Protein AF-A0A9W7PBH3-F1 (afdb_monomer)

Solvent-accessible surface area (backbone atoms only — not comparable to full-atom values): 4449 Å² total; per-residue (Å²): 133,84,78,66,73,70,79,80,52,52,73,67,57,52,51,51,53,51,51,52,54,51,50,50,52,52,52,53,61,70,69,51,55,83,72,52,42,71,41,70,48,76,56,96,90,35,83,42,31,50,44,58,51,54,53,48,53,54,52,51,51,53,54,52,53,49,50,47,45,68,74,73,69,107

Sequence (74 aa):
FHSWSFGSWTTAQLAEDYRAVRQSTITLLRGLPAEAWNRKGTANNLSITARALAYGIAGHELHHMGIIRNRYLS

Radius of gyration: 15.7 Å; Cα contacts (8 Å, |Δi|>4): 28; chains: 1; bounding box: 36×24×38 Å

pLDDT: mean 93.19, std 11.52, range [40.69, 98.5]

Secondary structure (DSSP, 8-state):
----GGGG--HHHHHHHHHHHHHHHHHHHHTS-GGGGG-EEEETTEEEEHHHHHHHHHHHHHHHHHHHHHHH--

Mean predicted aligned error: 4.37 Å

Nearest PDB structures (foldseek):
  7rhg-assembly1_B  TM=4.335E-01  e=8.143E+00  Homo sapiens

Foldseek 3Di:
DDDDPCVPDDPVVVVVVVVVVVVVLVVVVVPDDPVQQQDWDADPNDTDGVVRVNVVVVVVVVVVVVVCCPPPVD

Structure (mmCIF, N/CA/C/O backbone):
data_AF-A0A9W7PBH3-F1
#
_entry.id   AF-A0A9W7PBH3-F1
#
loop_
_atom_site.group_PDB
_atom_site.id
_atom_site.type_symbol
_atom_site.label_atom_id
_atom_site.label_alt_id
_atom_site.label_comp_id
_atom_site.label_asym_id
_atom_site.label_entity_id
_atom_site.label_seq_id
_atom_site.pdbx_PDB_ins_code
_atom_site.Cartn_x
_atom_site.Cartn_y
_atom_site.Cartn_z
_atom_site.occupancy
_atom_site.B_iso_or_equiv
_atom_site.auth_seq_id
_atom_site.auth_comp_id
_atom_site.auth_asym_id
_atom_site.auth_atom_id
_atom_site.pdbx_PDB_model_num
ATOM 1 N N . PHE A 1 1 ? 11.856 11.560 22.084 1.00 40.69 1 PHE A N 1
ATOM 2 C CA . PHE A 1 1 ? 10.863 10.513 21.779 1.00 40.69 1 PHE A CA 1
ATOM 3 C C . PHE A 1 1 ? 9.752 11.153 20.963 1.00 40.69 1 PHE A C 1
ATOM 5 O O . PHE A 1 1 ? 9.002 11.943 21.514 1.00 40.69 1 PHE A O 1
ATOM 12 N N . HIS A 1 2 ? 9.744 10.945 19.643 1.00 49.94 2 HIS A N 1
ATOM 13 C CA . HIS A 1 2 ? 8.725 11.524 18.763 1.00 49.94 2 HIS A CA 1
ATOM 14 C C . HIS A 1 2 ? 7.366 10.901 19.097 1.00 49.94 2 HIS A C 1
ATOM 16 O O . HIS A 1 2 ? 7.216 9.681 19.051 1.00 49.94 2 HIS A O 1
ATOM 22 N N . SER A 1 3 ? 6.397 11.737 19.456 1.00 52.75 3 SER A N 1
ATOM 23 C CA . SER A 1 3 ? 4.987 11.373 19.491 1.00 52.75 3 SER A CA 1
ATOM 24 C C . SER A 1 3 ? 4.579 10.920 18.090 1.00 52.75 3 SER A C 1
ATOM 26 O O . SER A 1 3 ? 4.646 11.681 17.127 1.00 52.75 3 SER A O 1
ATOM 28 N N . TRP A 1 4 ? 4.209 9.650 17.953 1.00 57.38 4 TRP A N 1
ATOM 29 C CA . TRP A 1 4 ? 3.672 9.112 16.708 1.00 57.38 4 TRP A CA 1
ATOM 30 C C . TRP A 1 4 ? 2.400 9.889 16.339 1.00 57.38 4 TRP A C 1
ATOM 32 O O . TRP A 1 4 ? 1.437 9.885 17.107 1.00 57.38 4 TRP A O 1
ATOM 42 N N . SER A 1 5 ? 2.396 10.574 15.188 1.00 70.06 5 SER A N 1
ATOM 43 C CA . SER A 1 5 ? 1.309 11.493 14.803 1.00 70.06 5 SER A CA 1
ATOM 44 C C . SER A 1 5 ? -0.044 10.800 14.622 1.00 70.06 5 SER A C 1
ATOM 46 O O . SER A 1 5 ? -1.076 11.438 14.785 1.00 70.06 5 SE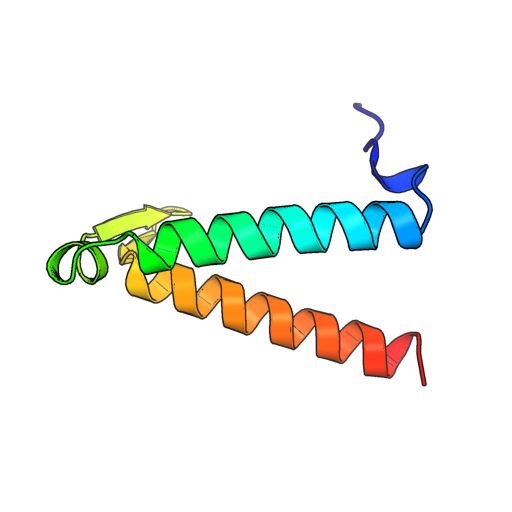R A O 1
ATOM 48 N N . PHE A 1 6 ? -0.056 9.492 14.357 1.00 81.56 6 PHE A N 1
ATOM 49 C CA . PHE A 1 6 ? -1.280 8.717 14.149 1.00 81.56 6 PHE A CA 1
ATOM 50 C C . PHE A 1 6 ? -2.131 8.548 15.414 1.00 81.56 6 PHE A C 1
ATOM 52 O O . PHE A 1 6 ? -3.329 8.307 15.306 1.00 81.56 6 PHE A O 1
ATOM 59 N N . GLY A 1 7 ? -1.548 8.694 16.611 1.00 85.19 7 GLY A N 1
ATOM 60 C CA . GLY A 1 7 ? -2.280 8.530 17.874 1.00 85.19 7 GLY A CA 1
ATOM 61 C C . GLY A 1 7 ? -3.355 9.596 18.122 1.00 85.19 7 GLY A C 1
ATOM 62 O O . GLY A 1 7 ? -4.247 9.373 18.933 1.00 85.19 7 GLY A O 1
ATOM 63 N N . SER A 1 8 ? -3.288 10.739 17.429 1.00 91.25 8 SER A N 1
ATOM 64 C CA . SER A 1 8 ? -4.291 11.811 17.505 1.00 91.25 8 SER A CA 1
ATOM 65 C C . SER A 1 8 ? -5.291 11.805 16.345 1.00 91.25 8 SER A C 1
ATOM 67 O O . SER A 1 8 ? -6.173 12.662 16.298 1.00 91.25 8 SER A O 1
ATOM 69 N N . TRP A 1 9 ? -5.158 10.881 15.392 1.00 93.75 9 TRP A N 1
ATOM 70 C CA . TRP A 1 9 ? -6.019 10.837 14.215 1.00 93.75 9 TRP A CA 1
ATOM 71 C C . TRP A 1 9 ? -7.325 10.113 14.517 1.00 93.75 9 TRP A C 1
ATOM 73 O O . TRP A 1 9 ? -7.367 9.108 15.225 1.00 93.75 9 TRP A O 1
ATOM 83 N N . THR A 1 10 ? -8.408 10.597 13.916 1.00 95.56 10 THR A N 1
ATOM 84 C CA . THR A 1 10 ? -9.671 9.857 13.891 1.00 95.56 10 THR A CA 1
ATOM 85 C C . THR A 1 10 ? -9.541 8.608 13.019 1.00 95.56 10 THR A C 1
ATOM 87 O O . THR A 1 10 ? -8.750 8.56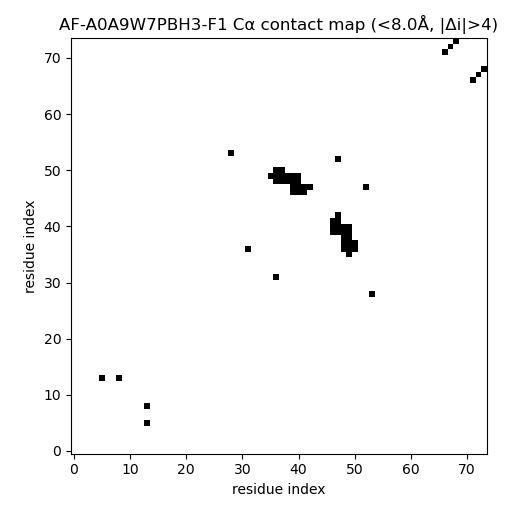4 12.072 1.00 95.56 10 THR A O 1
ATOM 90 N N . THR A 1 11 ? -10.381 7.600 13.263 1.00 93.06 11 THR A N 1
ATOM 91 C CA . THR A 1 11 ? -10.440 6.396 12.417 1.00 93.06 11 THR A CA 1
ATOM 92 C C . THR A 1 11 ? -10.710 6.731 10.948 1.00 93.06 11 THR A C 1
ATOM 94 O O . THR A 1 11 ? -10.173 6.069 10.066 1.00 93.06 11 THR A O 1
ATOM 97 N N . ALA A 1 12 ? -11.489 7.783 10.672 1.00 96.06 12 ALA A N 1
ATOM 98 C CA . ALA A 1 12 ? -11.747 8.249 9.311 1.00 96.06 12 ALA A CA 1
ATOM 99 C C . ALA A 1 12 ? -10.475 8.776 8.624 1.00 96.06 12 ALA A C 1
ATOM 101 O O . ALA A 1 12 ? -10.221 8.426 7.476 1.00 96.06 12 ALA A O 1
ATOM 102 N N . GLN A 1 13 ? -9.645 9.555 9.326 1.00 96.44 13 GLN A N 1
ATOM 103 C CA . GLN A 1 13 ? -8.362 10.034 8.792 1.00 96.44 13 GLN A CA 1
ATOM 104 C C . GLN A 1 13 ? -7.380 8.883 8.550 1.00 96.44 13 GLN A C 1
ATOM 106 O O . GLN A 1 13 ? -6.723 8.847 7.514 1.00 96.44 13 GLN A O 1
ATOM 111 N N . LEU A 1 14 ? -7.319 7.911 9.466 1.00 94.38 14 LEU A N 1
ATOM 112 C CA . LEU A 1 14 ? -6.499 6.709 9.283 1.00 94.38 14 LEU A CA 1
ATOM 113 C C . LEU A 1 14 ? -6.968 5.883 8.078 1.00 94.38 14 LEU A C 1
ATOM 115 O O . LEU A 1 14 ? -6.147 5.413 7.295 1.00 94.38 14 LEU A O 1
ATOM 119 N N . ALA A 1 15 ? -8.283 5.727 7.902 1.00 94.88 15 ALA A N 1
ATOM 120 C CA . ALA A 1 15 ? -8.846 5.029 6.752 1.00 94.88 15 ALA A CA 1
ATOM 121 C C . ALA A 1 15 ? -8.558 5.768 5.436 1.00 94.88 15 ALA A C 1
ATOM 123 O O . ALA A 1 15 ? -8.273 5.123 4.429 1.00 94.88 15 ALA A O 1
ATOM 124 N N . GLU A 1 16 ? -8.604 7.101 5.436 1.00 97.56 16 GLU A N 1
ATOM 125 C CA . GLU A 1 16 ? -8.265 7.916 4.270 1.00 97.56 16 GLU A CA 1
ATOM 126 C C . GLU A 1 16 ? -6.817 7.703 3.826 1.00 97.56 16 GLU A C 1
ATOM 128 O O . GLU A 1 16 ? -6.561 7.343 2.675 1.00 97.56 16 GLU A O 1
ATOM 133 N N . ASP A 1 17 ? -5.878 7.858 4.758 1.00 96.25 17 ASP A N 1
ATOM 134 C CA . ASP A 1 17 ? -4.451 7.684 4.495 1.00 96.25 17 ASP A CA 1
ATOM 135 C C . ASP A 1 17 ? -4.131 6.252 4.054 1.00 96.25 17 ASP A C 1
ATOM 137 O O . ASP A 1 17 ? -3.452 6.029 3.047 1.00 96.25 17 ASP A O 1
ATOM 141 N N . TYR A 1 18 ? -4.746 5.266 4.711 1.00 95.81 18 TYR A N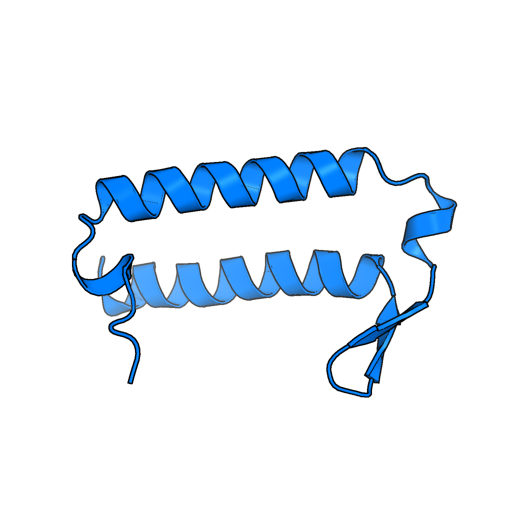 1
ATOM 142 C CA . TYR A 1 18 ? -4.652 3.870 4.309 1.00 95.81 18 TYR A CA 1
ATOM 143 C C . TYR A 1 18 ? -5.078 3.648 2.849 1.00 95.81 18 TYR A C 1
ATOM 145 O O . TYR A 1 18 ? -4.370 2.983 2.085 1.00 95.81 18 TYR A O 1
ATOM 153 N N . ARG A 1 19 ? -6.215 4.221 2.419 1.00 97.94 19 ARG A N 1
ATOM 154 C CA . ARG A 1 19 ? -6.680 4.119 1.023 1.00 97.94 19 ARG A CA 1
ATOM 155 C C . ARG A 1 19 ? -5.685 4.756 0.056 1.00 97.94 19 ARG A C 1
ATOM 157 O O . ARG A 1 19 ? -5.434 4.174 -1.001 1.00 97.94 19 ARG A O 1
ATOM 164 N N . ALA A 1 20 ? -5.112 5.905 0.409 1.00 98.31 20 ALA A N 1
ATOM 165 C CA . ALA A 1 20 ? -4.128 6.596 -0.419 1.00 98.31 20 ALA A CA 1
ATOM 166 C C . ALA A 1 20 ? -2.853 5.754 -0.613 1.00 98.31 20 ALA A C 1
ATOM 168 O O . ALA A 1 20 ? -2.430 5.519 -1.750 1.00 98.31 20 ALA A O 1
ATOM 169 N N . VAL A 1 21 ? -2.287 5.212 0.471 1.00 97.56 21 VAL A N 1
ATOM 170 C CA . VAL A 1 21 ? -1.094 4.347 0.421 1.00 97.56 21 VAL A CA 1
ATOM 171 C C . VAL A 1 21 ? -1.373 3.057 -0.352 1.00 97.56 21 VAL A C 1
ATOM 173 O O . VAL A 1 21 ? -0.561 2.633 -1.186 1.00 97.56 21 VAL A O 1
ATOM 176 N N . ARG A 1 22 ? -2.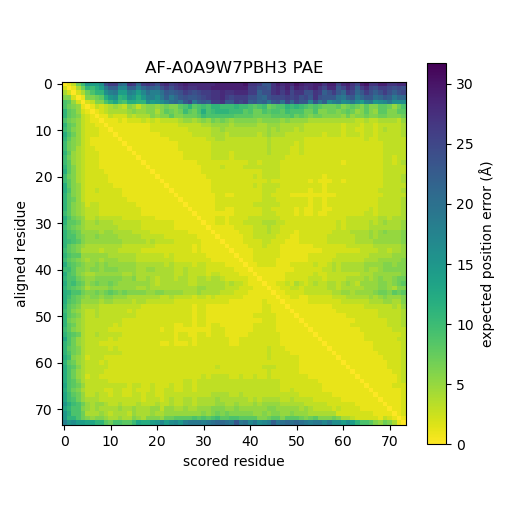546 2.449 -0.143 1.00 97.94 22 ARG A N 1
ATOM 177 C CA . ARG A 1 22 ? -2.966 1.248 -0.874 1.00 97.94 22 ARG A CA 1
ATOM 178 C C . ARG A 1 22 ? -3.086 1.519 -2.372 1.00 97.94 22 ARG A C 1
ATOM 180 O O . ARG A 1 22 ? -2.598 0.729 -3.180 1.00 97.94 22 ARG A O 1
ATOM 187 N N . GLN A 1 23 ? -3.692 2.641 -2.756 1.00 98.50 23 GLN A N 1
ATOM 188 C CA . GLN A 1 23 ? -3.822 3.018 -4.161 1.00 98.50 23 GLN A CA 1
ATOM 189 C C . GLN A 1 23 ? -2.459 3.303 -4.802 1.00 98.50 23 GLN A C 1
ATOM 191 O O . GLN A 1 23 ? -2.209 2.835 -5.912 1.00 98.50 23 GLN A O 1
ATOM 196 N N . SER A 1 24 ? -1.564 4.001 -4.097 1.00 98.50 24 SER A N 1
ATOM 197 C CA . SER A 1 24 ? -0.188 4.241 -4.549 1.00 98.50 24 SER A CA 1
ATOM 198 C C . SER A 1 24 ? 0.561 2.926 -4.790 1.00 98.50 24 SER A C 1
ATOM 200 O O . SER A 1 24 ? 1.116 2.714 -5.868 1.00 98.50 24 SER A O 1
ATOM 202 N N . THR A 1 25 ? 0.473 1.986 -3.843 1.00 98.06 25 THR A N 1
ATOM 203 C CA . THR A 1 25 ? 1.072 0.647 -3.964 1.00 98.06 25 THR A CA 1
ATOM 204 C C . THR A 1 25 ? 0.540 -0.102 -5.185 1.00 98.06 25 THR A C 1
ATOM 206 O O . THR A 1 25 ? 1.314 -0.654 -5.964 1.00 98.06 25 THR A O 1
ATOM 209 N N . ILE A 1 26 ? -0.778 -0.097 -5.401 1.00 98.12 26 ILE A N 1
ATOM 210 C CA . ILE A 1 26 ? -1.391 -0.756 -6.561 1.00 98.12 26 ILE A CA 1
ATOM 211 C C . ILE A 1 26 ? -0.918 -0.120 -7.871 1.00 98.12 26 ILE A C 1
ATOM 213 O O . ILE A 1 26 ? -0.583 -0.843 -8.808 1.00 98.12 26 ILE A O 1
ATOM 217 N N . THR A 1 27 ? -0.883 1.211 -7.950 1.00 98.38 27 THR A N 1
ATOM 218 C CA . THR A 1 27 ? -0.412 1.927 -9.142 1.00 98.38 27 THR A CA 1
ATOM 219 C C . THR A 1 27 ? 1.057 1.617 -9.430 1.00 98.38 27 THR A C 1
ATOM 221 O O . THR A 1 27 ? 1.388 1.293 -10.569 1.00 98.38 27 THR A O 1
ATOM 224 N N . LEU A 1 28 ? 1.918 1.629 -8.405 1.00 97.69 28 LEU A N 1
ATOM 225 C CA . LEU A 1 28 ? 3.326 1.246 -8.518 1.00 97.69 28 LEU A CA 1
ATOM 226 C C . LEU A 1 28 ? 3.470 -0.168 -9.089 1.00 97.69 28 LEU A C 1
ATOM 228 O O . LEU A 1 28 ? 4.157 -0.358 -10.088 1.00 97.69 28 LEU A O 1
ATOM 232 N N . LEU A 1 29 ? 2.798 -1.150 -8.482 1.00 97.81 29 LEU A N 1
ATOM 233 C CA . LEU A 1 29 ? 2.897 -2.552 -8.888 1.00 97.81 29 LEU A CA 1
ATOM 234 C C . LEU A 1 29 ? 2.356 -2.789 -10.304 1.00 97.81 29 LEU A C 1
ATOM 236 O O . LEU A 1 29 ? 2.951 -3.554 -11.059 1.00 97.81 29 LEU A O 1
ATOM 240 N N . ARG A 1 30 ? 1.266 -2.115 -10.692 1.00 97.38 30 ARG A N 1
ATOM 241 C CA . ARG A 1 30 ? 0.723 -2.174 -12.063 1.00 97.38 30 ARG A CA 1
ATOM 242 C C . ARG A 1 30 ? 1.678 -1.592 -13.102 1.00 97.38 30 ARG A C 1
ATOM 244 O O . ARG A 1 30 ? 1.671 -2.055 -14.236 1.00 97.38 30 ARG A O 1
ATOM 251 N N . GLY A 1 31 ? 2.468 -0.588 -12.727 1.00 97.56 31 GLY A N 1
ATOM 252 C CA . GLY A 1 31 ? 3.454 0.039 -13.605 1.00 97.56 31 GLY A CA 1
ATOM 253 C C . GLY A 1 31 ? 4.749 -0.759 -13.773 1.00 97.56 31 GLY A C 1
ATOM 254 O O . GLY A 1 31 ? 5.577 -0.384 -14.602 1.00 97.56 31 GLY A O 1
ATOM 255 N N . LEU A 1 32 ? 4.959 -1.838 -13.008 1.00 97.50 32 LEU A N 1
ATOM 256 C CA . LEU A 1 32 ? 6.177 -2.638 -13.119 1.00 97.50 32 LEU A CA 1
ATOM 257 C C . LEU A 1 32 ? 6.174 -3.479 -14.406 1.00 97.50 32 LEU A C 1
ATOM 259 O O . LEU A 1 32 ? 5.236 -4.253 -14.623 1.00 97.50 32 LEU A O 1
ATOM 263 N N . PRO A 1 33 ? 7.240 -3.413 -15.225 1.00 97.88 33 PRO A N 1
ATOM 264 C CA . PRO A 1 33 ? 7.366 -4.285 -16.383 1.00 97.88 33 PRO A CA 1
ATOM 265 C C . PRO A 1 33 ? 7.573 -5.744 -15.944 1.00 97.88 33 PRO A C 1
ATOM 267 O O . PRO A 1 33 ? 7.999 -6.025 -14.817 1.00 97.88 33 PRO A O 1
ATOM 270 N N . ALA A 1 34 ? 7.256 -6.697 -16.823 1.00 97.44 34 ALA A N 1
ATOM 271 C CA . ALA A 1 34 ? 7.194 -8.122 -16.487 1.00 97.44 34 ALA A CA 1
ATOM 272 C C . ALA A 1 34 ? 8.502 -8.656 -15.868 1.00 97.44 34 ALA A C 1
ATOM 274 O O . ALA A 1 34 ? 8.475 -9.418 -14.898 1.00 97.44 34 ALA A O 1
ATOM 275 N N . GLU A 1 35 ? 9.655 -8.219 -16.372 1.00 97.75 35 GLU A N 1
ATOM 276 C CA . GLU A 1 35 ? 10.971 -8.621 -15.880 1.00 97.75 35 GLU A CA 1
ATOM 277 C C . GLU A 1 35 ? 11.318 -8.026 -14.507 1.00 97.75 35 GLU A C 1
ATOM 279 O O . GLU A 1 35 ? 12.096 -8.620 -13.755 1.00 97.75 35 GLU A O 1
ATOM 284 N N . ALA A 1 36 ? 10.721 -6.887 -14.132 1.00 98.00 36 ALA A N 1
ATOM 285 C CA . ALA A 1 36 ? 10.973 -6.257 -12.838 1.00 98.00 36 ALA A CA 1
ATOM 286 C C . ALA A 1 36 ? 10.479 -7.112 -11.664 1.00 98.00 36 ALA A C 1
ATOM 288 O O . ALA A 1 36 ? 11.100 -7.103 -10.602 1.00 98.00 36 ALA A O 1
ATOM 289 N N . TRP A 1 37 ? 9.439 -7.924 -11.863 1.00 98.19 37 TRP A N 1
ATOM 290 C CA . TRP A 1 37 ? 8.895 -8.815 -10.835 1.00 98.19 37 TRP A CA 1
ATOM 291 C C . TRP A 1 37 ? 9.914 -9.825 -10.289 1.00 98.19 37 TRP A C 1
ATOM 293 O O . TRP A 1 37 ? 9.812 -10.238 -9.132 1.00 98.19 37 TRP A O 1
ATOM 303 N N . ASN A 1 38 ? 10.903 -10.211 -11.099 1.00 98.12 38 ASN A N 1
ATOM 304 C CA . ASN A 1 38 ? 11.931 -11.181 -10.718 1.00 98.12 38 ASN A CA 1
ATOM 305 C C . ASN A 1 38 ? 13.232 -10.524 -10.227 1.00 98.12 38 ASN A C 1
ATOM 307 O O . ASN A 1 38 ? 14.129 -11.238 -9.773 1.00 98.12 38 ASN A O 1
ATOM 311 N N . ARG A 1 39 ? 13.349 -9.187 -10.285 1.00 98.06 39 ARG A N 1
ATOM 312 C CA . ARG A 1 39 ? 14.518 -8.474 -9.749 1.00 98.06 39 ARG A CA 1
ATOM 313 C C . ARG A 1 39 ? 14.610 -8.706 -8.246 1.00 98.06 39 ARG A C 1
ATOM 315 O O . ARG A 1 39 ? 13.599 -8.661 -7.542 1.00 98.06 39 ARG A O 1
ATOM 322 N N . LYS A 1 40 ? 15.831 -8.959 -7.776 1.00 97.94 40 LYS A N 1
ATOM 323 C CA . LYS A 1 40 ? 16.151 -9.167 -6.364 1.00 97.94 40 LYS A CA 1
ATOM 324 C C . LYS A 1 40 ? 16.730 -7.893 -5.764 1.00 97.94 40 LYS A C 1
ATOM 326 O O . LYS A 1 40 ? 17.529 -7.218 -6.405 1.00 97.94 40 LYS A O 1
ATOM 331 N N . GLY A 1 41 ? 16.349 -7.613 -4.529 1.00 96.25 41 GLY A N 1
ATOM 332 C CA . GLY A 1 41 ? 16.987 -6.634 -3.659 1.00 96.25 41 GLY A CA 1
ATOM 333 C C . GLY A 1 41 ? 17.267 -7.252 -2.294 1.00 96.25 41 GLY A C 1
ATOM 334 O O . GLY A 1 41 ? 17.050 -8.449 -2.088 1.00 96.25 41 GLY A O 1
ATOM 335 N N . THR A 1 42 ? 17.722 -6.424 -1.361 1.00 97.56 42 THR A N 1
ATOM 336 C CA . THR A 1 42 ? 17.929 -6.817 0.035 1.00 97.56 42 THR A CA 1
ATOM 337 C C . THR A 1 42 ? 16.905 -6.101 0.905 1.00 97.56 42 THR A C 1
ATOM 339 O O . THR A 1 42 ? 16.858 -4.874 0.907 1.00 97.56 42 THR A O 1
ATOM 342 N N . ALA A 1 43 ? 16.103 -6.853 1.656 1.00 94.00 43 ALA A N 1
ATOM 343 C CA . ALA A 1 43 ? 15.195 -6.319 2.668 1.00 94.00 43 ALA A CA 1
ATOM 344 C C . ALA A 1 43 ? 15.370 -7.120 3.957 1.00 94.00 43 ALA A C 1
ATOM 346 O O . ALA A 1 43 ? 15.368 -8.348 3.915 1.00 94.00 43 ALA A O 1
ATOM 347 N N . ASN A 1 44 ? 15.549 -6.436 5.091 1.00 93.38 44 ASN A N 1
ATOM 348 C CA . ASN A 1 44 ? 15.834 -7.077 6.380 1.00 93.38 44 ASN A CA 1
ATOM 349 C C . ASN A 1 44 ? 16.959 -8.135 6.285 1.00 93.38 44 ASN A C 1
ATOM 351 O O . ASN A 1 44 ? 16.808 -9.266 6.737 1.00 93.38 44 ASN A O 1
ATOM 355 N N . ASN A 1 45 ? 18.049 -7.788 5.589 1.00 96.25 45 ASN A N 1
ATOM 356 C CA . ASN A 1 45 ? 19.204 -8.658 5.323 1.00 96.25 45 ASN A CA 1
ATOM 357 C C . ASN A 1 45 ? 18.909 -9.945 4.524 1.00 96.25 45 ASN A C 1
ATOM 359 O O . ASN A 1 45 ? 19.797 -10.781 4.369 1.00 96.25 45 ASN A O 1
ATOM 363 N N . LEU A 1 46 ? 17.710 -10.092 3.956 1.00 95.62 46 LEU A N 1
ATOM 364 C CA . LEU A 1 46 ? 17.330 -11.218 3.109 1.00 95.62 46 LEU A CA 1
ATOM 365 C C . LEU A 1 46 ? 17.263 -10.794 1.642 1.00 95.62 46 LEU A C 1
ATOM 367 O O . LEU A 1 46 ? 16.743 -9.726 1.307 1.00 95.62 46 LEU A O 1
ATOM 371 N N . SER A 1 47 ? 17.760 -11.659 0.755 1.00 97.81 47 SER A N 1
ATOM 372 C CA . SER A 1 47 ? 17.548 -11.494 -0.682 1.00 97.81 47 SER A CA 1
ATOM 373 C C . SER A 1 47 ? 16.087 -11.791 -1.010 1.00 97.81 47 SER A C 1
ATOM 375 O O . SER A 1 47 ? 15.608 -12.901 -0.781 1.00 97.81 47 SER A O 1
ATOM 377 N N . ILE A 1 48 ? 15.377 -10.804 -1.549 1.00 98.12 48 ILE A N 1
ATOM 378 C CA . ILE A 1 48 ? 13.942 -10.890 -1.824 1.00 98.12 48 ILE A CA 1
ATO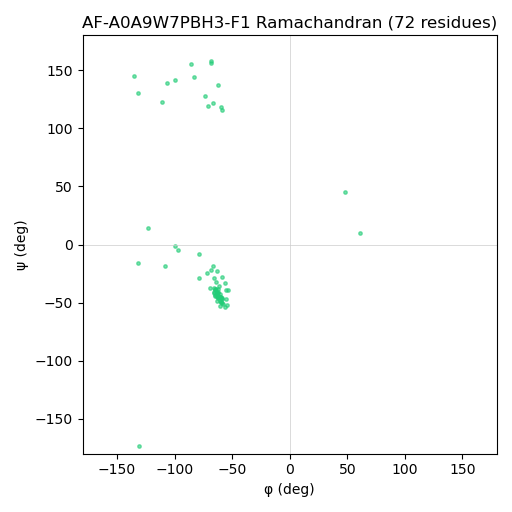M 379 C C . ILE A 1 48 ? 13.623 -10.328 -3.206 1.00 98.12 48 ILE A C 1
ATOM 381 O O . ILE A 1 48 ? 14.259 -9.379 -3.664 1.00 98.12 48 ILE A O 1
ATOM 385 N N . THR A 1 49 ? 12.647 -10.919 -3.896 1.00 98.44 49 THR A N 1
ATOM 386 C CA . THR A 1 49 ? 12.175 -10.402 -5.187 1.00 98.44 49 THR A CA 1
ATOM 387 C C . THR A 1 49 ? 11.110 -9.325 -5.004 1.00 98.44 49 THR A C 1
ATOM 389 O O . THR A 1 49 ? 10.366 -9.338 -4.021 1.00 98.44 49 THR A O 1
ATOM 392 N N . ALA A 1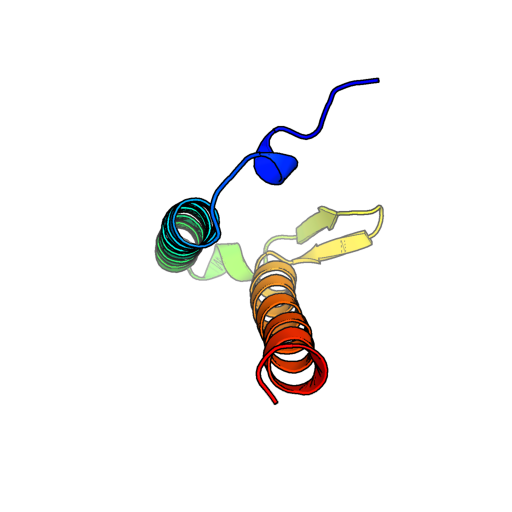 50 ? 10.965 -8.440 -5.994 1.00 97.62 50 ALA A N 1
ATOM 393 C CA . ALA A 1 50 ? 9.849 -7.490 -6.039 1.00 97.62 50 ALA A CA 1
ATOM 394 C C . ALA A 1 50 ? 8.483 -8.202 -5.928 1.00 97.62 50 ALA A C 1
ATOM 396 O O . ALA A 1 50 ? 7.598 -7.755 -5.199 1.00 97.62 50 ALA A O 1
ATOM 397 N N . ARG A 1 51 ? 8.338 -9.369 -6.575 1.00 97.94 51 ARG A N 1
ATOM 398 C CA . ARG A 1 51 ? 7.151 -10.230 -6.457 1.00 97.94 51 ARG A CA 1
ATOM 399 C C . ARG A 1 51 ? 6.890 -10.687 -5.027 1.00 97.94 51 ARG A C 1
ATOM 401 O O . ARG A 1 51 ? 5.764 -10.562 -4.559 1.00 97.94 51 ARG A O 1
ATOM 408 N N . ALA A 1 52 ? 7.903 -11.204 -4.336 1.00 98.00 52 ALA A N 1
ATOM 409 C CA . ALA A 1 52 ? 7.744 -11.679 -2.965 1.00 98.00 52 ALA A CA 1
ATOM 410 C C . ALA A 1 52 ? 7.323 -10.547 -2.012 1.00 98.00 52 ALA A C 1
ATOM 412 O O . ALA A 1 52 ? 6.451 -10.761 -1.175 1.00 98.00 52 ALA A O 1
ATOM 413 N N . LEU A 1 53 ? 7.859 -9.333 -2.190 1.00 97.50 53 LEU A N 1
ATOM 414 C CA . LEU A 1 53 ? 7.427 -8.157 -1.425 1.00 97.50 53 LEU A CA 1
ATOM 415 C C . LEU A 1 53 ? 5.955 -7.808 -1.675 1.00 97.50 53 LEU A C 1
ATOM 417 O O . LEU A 1 53 ? 5.217 -7.597 -0.718 1.00 97.50 53 LEU A O 1
ATOM 421 N N . ALA A 1 54 ? 5.502 -7.799 -2.932 1.00 97.62 54 ALA A N 1
ATOM 422 C CA . ALA A 1 54 ? 4.105 -7.503 -3.258 1.00 97.62 54 ALA A CA 1
ATOM 423 C C . ALA A 1 54 ? 3.123 -8.497 -2.612 1.00 97.62 54 ALA A C 1
ATOM 425 O O . ALA A 1 54 ? 2.127 -8.084 -2.016 1.00 97.62 54 ALA A O 1
ATOM 426 N N . TYR A 1 55 ? 3.422 -9.800 -2.678 1.00 97.75 55 TYR A N 1
ATOM 427 C CA . TYR A 1 55 ? 2.620 -10.819 -1.993 1.00 97.75 55 TYR A CA 1
ATOM 428 C C . TYR A 1 55 ? 2.706 -10.695 -0.470 1.00 97.75 55 TYR A C 1
ATOM 430 O O . TYR A 1 55 ? 1.697 -10.875 0.207 1.00 97.75 55 TYR A O 1
ATOM 438 N N . GLY A 1 56 ? 3.879 -10.349 0.067 1.00 97.81 56 GLY A N 1
ATOM 439 C CA . GLY A 1 56 ? 4.068 -10.087 1.492 1.00 97.81 56 GLY A CA 1
ATOM 440 C C . GLY A 1 56 ? 3.186 -8.944 1.996 1.00 97.81 56 GLY A C 1
ATOM 441 O O . GLY A 1 56 ? 2.509 -9.109 3.006 1.00 97.81 56 GLY A O 1
ATOM 442 N N . ILE A 1 57 ? 3.122 -7.827 1.261 1.00 97.44 57 ILE A N 1
ATOM 443 C CA . ILE A 1 57 ? 2.250 -6.684 1.579 1.00 97.44 57 ILE A CA 1
ATOM 444 C C . ILE A 1 57 ? 0.778 -7.119 1.607 1.00 97.44 57 ILE A C 1
ATOM 446 O O . ILE A 1 57 ? 0.085 -6.869 2.591 1.00 97.44 57 ILE A O 1
ATOM 450 N N . ALA A 1 58 ? 0.312 -7.822 0.568 1.00 97.56 58 ALA A N 1
ATOM 451 C CA . ALA A 1 58 ? -1.073 -8.293 0.492 1.00 97.56 58 ALA A CA 1
ATOM 452 C C . ALA A 1 58 ? -1.421 -9.293 1.612 1.00 97.56 58 ALA A C 1
ATOM 454 O O . ALA A 1 58 ? -2.477 -9.196 2.234 1.00 97.56 58 ALA A O 1
ATOM 455 N N . GLY A 1 59 ? -0.529 -10.245 1.904 1.00 98.31 59 GLY A N 1
ATOM 456 C CA . GLY A 1 59 ? -0.724 -11.209 2.989 1.00 98.31 59 GLY A CA 1
ATOM 457 C C . GLY A 1 59 ? -0.748 -10.547 4.369 1.00 98.31 59 GLY A C 1
ATOM 458 O O . GLY A 1 59 ? -1.575 -10.898 5.211 1.00 98.31 59 GLY A O 1
ATOM 459 N N . HIS A 1 60 ? 0.114 -9.553 4.587 1.00 97.62 60 HIS A N 1
ATOM 460 C CA . HIS A 1 60 ? 0.162 -8.775 5.821 1.00 97.62 60 HIS A CA 1
ATOM 461 C C . HIS A 1 60 ? -1.122 -7.955 6.038 1.00 97.62 60 HIS A C 1
ATOM 463 O O . HIS A 1 60 ? -1.685 -7.989 7.134 1.00 97.62 60 HIS A O 1
ATOM 469 N N . GLU A 1 61 ? -1.638 -7.295 4.991 1.00 96.81 61 GLU A N 1
ATOM 470 C CA . GLU A 1 61 ? -2.944 -6.613 5.014 1.00 96.81 61 GLU A CA 1
ATOM 471 C C . GLU A 1 61 ? -4.058 -7.579 5.446 1.00 96.81 61 GLU A C 1
ATOM 473 O O . GLU A 1 61 ? -4.797 -7.299 6.393 1.00 96.81 61 GLU A O 1
ATOM 478 N N . LEU A 1 62 ? -4.158 -8.745 4.798 1.00 97.69 62 LEU A N 1
ATOM 479 C CA . LEU A 1 62 ? -5.193 -9.738 5.102 1.00 97.69 62 LEU A CA 1
ATO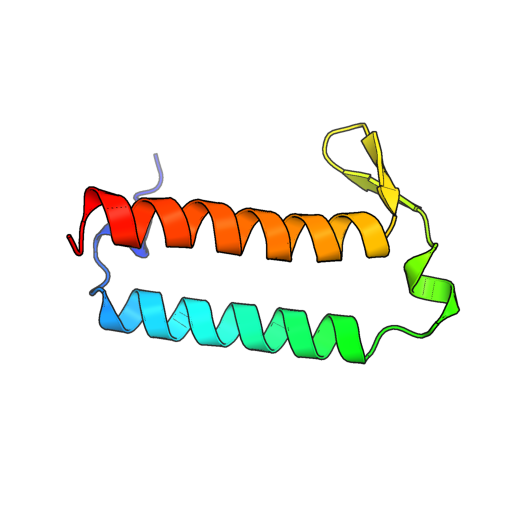M 480 C C . LEU A 1 62 ? -5.121 -10.235 6.551 1.00 97.69 62 LEU A C 1
ATOM 482 O O . LEU A 1 62 ? -6.158 -10.349 7.210 1.00 97.69 62 LEU A O 1
ATOM 486 N N . HIS A 1 63 ? -3.913 -10.498 7.059 1.00 98.06 63 HIS A N 1
ATOM 487 C CA . HIS A 1 63 ? -3.702 -10.919 8.442 1.00 98.06 63 HIS A CA 1
ATOM 488 C C . HIS A 1 63 ? -4.233 -9.879 9.441 1.00 98.06 63 HIS A C 1
ATOM 490 O O . HIS A 1 63 ? -5.026 -10.215 10.326 1.00 98.06 63 HIS A O 1
ATOM 496 N N . HIS A 1 64 ? -3.859 -8.608 9.274 1.00 96.62 64 HIS A N 1
ATOM 497 C CA . HIS A 1 64 ? -4.296 -7.541 10.17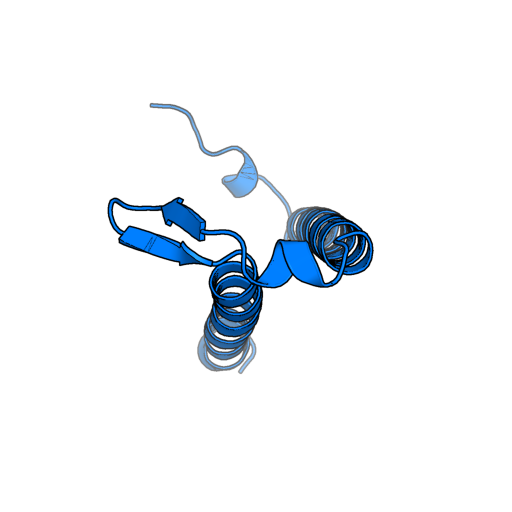6 1.00 96.62 64 HIS A CA 1
ATOM 498 C C . HIS A 1 64 ? -5.785 -7.227 10.052 1.00 96.62 64 HIS A C 1
ATOM 500 O O . HIS A 1 64 ? -6.446 -7.028 11.071 1.00 96.62 64 HIS A O 1
ATOM 506 N N . MET A 1 65 ? -6.353 -7.272 8.845 1.00 95.69 65 MET A N 1
ATOM 507 C CA . MET A 1 65 ? -7.801 -7.145 8.670 1.00 95.69 65 MET A CA 1
ATOM 508 C C . MET A 1 65 ? -8.567 -8.272 9.370 1.00 95.69 65 MET A C 1
ATOM 510 O O . MET A 1 65 ? -9.633 -8.022 9.934 1.00 95.69 65 MET A O 1
ATOM 514 N N . GLY A 1 66 ? -8.025 -9.493 9.383 1.00 97.44 66 GLY A N 1
ATOM 515 C CA . GLY A 1 66 ? -8.565 -10.597 10.178 1.00 97.44 66 GLY A CA 1
ATOM 516 C C . GLY A 1 66 ? -8.567 -10.288 11.677 1.00 97.44 66 GLY A C 1
ATOM 517 O O . GLY A 1 66 ? -9.581 -10.480 12.341 1.00 97.44 66 GLY A O 1
ATOM 518 N N . ILE A 1 67 ? -7.468 -9.743 12.208 1.00 97.25 67 ILE A N 1
ATOM 519 C CA . ILE A 1 67 ? -7.383 -9.321 13.616 1.00 97.25 67 ILE A CA 1
ATOM 520 C C . ILE A 1 67 ? -8.422 -8.240 13.933 1.00 97.25 67 ILE A C 1
ATOM 522 O O . ILE A 1 67 ? -9.139 -8.376 14.923 1.00 97.25 67 ILE A O 1
ATOM 526 N N . ILE A 1 68 ? -8.523 -7.197 13.101 1.00 95.06 68 ILE A N 1
ATOM 527 C CA . ILE A 1 68 ? -9.462 -6.083 13.304 1.00 95.06 68 ILE A CA 1
ATOM 528 C C . ILE A 1 68 ? -10.898 -6.602 13.371 1.00 95.06 68 ILE A C 1
ATOM 530 O O . ILE A 1 68 ? -11.610 -6.331 14.337 1.00 95.06 68 ILE A O 1
ATOM 534 N N . ARG A 1 69 ? -11.300 -7.403 12.378 1.00 95.44 69 ARG A N 1
ATOM 535 C CA . ARG A 1 69 ? -12.646 -7.983 12.322 1.00 95.44 69 ARG A CA 1
ATOM 536 C C . ARG A 1 69 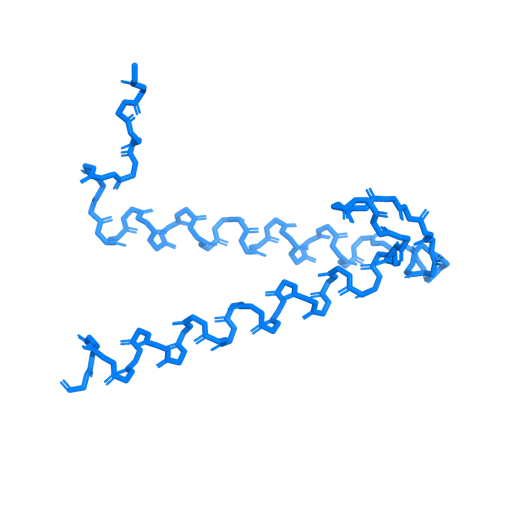? -12.939 -8.860 13.532 1.00 95.44 69 ARG A C 1
ATOM 538 O O . ARG A 1 69 ? -13.990 -8.716 14.135 1.00 95.44 69 ARG A O 1
ATOM 545 N N . ASN A 1 70 ? -12.003 -9.729 13.906 1.00 97.25 70 ASN A N 1
ATOM 546 C CA . ASN A 1 70 ? -12.257 -10.739 14.931 1.00 97.25 70 ASN A CA 1
ATOM 547 C C . ASN A 1 70 ? -12.194 -10.192 16.363 1.00 97.25 70 ASN A C 1
ATOM 549 O O . ASN A 1 70 ? -12.830 -10.761 17.247 1.00 97.25 70 ASN A O 1
ATOM 553 N N . ARG A 1 71 ? -11.396 -9.147 16.617 1.00 95.50 71 ARG A N 1
ATOM 554 C CA . ARG A 1 71 ? -11.139 -8.649 17.981 1.00 95.50 71 ARG A CA 1
ATOM 555 C C . ARG A 1 71 ? -11.803 -7.317 18.314 1.00 95.50 71 ARG A C 1
ATOM 557 O O . ARG A 1 71 ? -11.875 -6.993 19.493 1.00 95.50 71 ARG A O 1
ATOM 564 N N . TYR A 1 72 ? -12.214 -6.538 17.314 1.00 92.00 72 TYR A N 1
ATOM 565 C CA . TYR A 1 72 ? -12.662 -5.157 17.532 1.00 92.00 72 TYR A CA 1
ATOM 566 C C . TYR A 1 72 ? -13.989 -4.807 16.853 1.00 92.00 72 TYR A C 1
ATOM 568 O O . TYR A 1 72 ? -14.569 -3.781 17.192 1.00 92.00 72 TYR A O 1
ATOM 576 N N . LEU A 1 73 ? -14.451 -5.612 15.892 1.00 89.75 73 LEU A N 1
ATOM 577 C CA . LEU A 1 73 ? -15.715 -5.402 15.170 1.00 89.75 73 LEU A CA 1
ATOM 578 C C . LEU A 1 73 ? -16.665 -6.607 15.289 1.00 89.75 73 LEU A C 1
ATOM 580 O O . LEU A 1 73 ? -17.594 -6.726 14.489 1.00 89.75 73 LEU A O 1
ATOM 584 N N . SER A 1 74 ? -16.381 -7.508 16.230 1.00 71.56 74 SER A N 1
ATOM 585 C CA . SER A 1 74 ? -17.194 -8.676 16.567 1.00 71.56 74 SER A CA 1
ATOM 586 C C . SER A 1 74 ? -18.242 -8.372 17.629 1.00 71.56 74 SER A C 1
ATOM 588 O O . SER A 1 74 ? -18.032 -7.439 18.437 1.00 71.56 74 SER A O 1
#